Protein AF-A0A3N9Y3P6-F1 (afdb_monomer_lite)

Organism: NCBI:txid709868

Sequence (45 aa):
MGYDAAAVWRAWAPDLDHQTVSCGHFMAEEAPAEVLRALRNLLAR

Radius of gyration: 11.93 Å; chains: 1; bounding box: 32×16×28 Å

Foldseek 3Di:
DDDDPVVVCCVPPVPDDDDDDPDDPVCCVPPVPVVVVVVVVVVVD

pLDDT: mean 94.06, std 7.6, range [53.25, 98.25]

Secondary structure (DSSP, 8-state):
----HHHHHHTT-SS------SS-S-HHHHSHHHHHHHHHHHHT-

InterPro domains:
  IPR029058 Alpha/Beta hydrolase fold [G3DSA:3.40.50.1820] (1-45)
  IPR029058 Alpha/Beta hydrolase fold [SSF53474] (5-45)

Structure (mmCIF, N/CA/C/O backbone):
data_AF-A0A3N9Y3P6-F1
#
_entry.id   AF-A0A3N9Y3P6-F1
#
loop_
_atom_site.group_PDB
_atom_site.id
_atom_site.type_symbol
_atom_site.label_atom_id
_atom_site.label_alt_id
_atom_site.label_comp_id
_atom_site.label_asym_id
_atom_site.label_entity_id
_atom_site.label_seq_id
_atom_site.pdbx_PDB_ins_code
_atom_site.Cartn_x
_atom_site.Cartn_y
_atom_site.Cartn_z
_atom_site.occupancy
_atom_site.B_iso_or_equiv
_atom_site.auth_seq_id
_atom_site.auth_comp_id
_atom_site.auth_asym_id
_atom_site.auth_atom_id
_atom_site.pdbx_PDB_model_num
ATOM 1 N N . MET A 1 1 ? 19.550 -7.800 8.593 1.00 53.25 1 MET A N 1
ATOM 2 C CA . MET A 1 1 ? 19.625 -6.393 9.042 1.00 53.25 1 MET A CA 1
ATOM 3 C C . MET A 1 1 ? 18.187 -5.914 9.174 1.00 53.25 1 MET A C 1
ATOM 5 O O . MET A 1 1 ? 17.521 -5.756 8.163 1.00 53.25 1 MET A O 1
ATOM 9 N N . GLY A 1 2 ? 17.670 -5.909 10.405 1.00 70.88 2 GLY A N 1
ATOM 10 C CA . GLY A 1 2 ? 16.235 -5.884 10.717 1.00 70.88 2 GLY A CA 1
ATOM 11 C C . GLY A 1 2 ? 15.701 -4.479 10.961 1.00 70.88 2 GLY A C 1
ATOM 12 O O . GLY A 1 2 ? 15.524 -4.084 12.109 1.00 70.88 2 GLY A O 1
ATOM 13 N N . TYR A 1 3 ? 15.469 -3.730 9.885 1.00 84.00 3 TYR A N 1
ATOM 14 C CA . TYR A 1 3 ? 14.687 -2.501 9.963 1.00 84.00 3 TYR A CA 1
ATOM 15 C C . TYR A 1 3 ? 13.202 -2.866 10.010 1.00 84.00 3 TYR A C 1
ATOM 17 O O . TYR A 1 3 ? 12.668 -3.420 9.050 1.00 84.00 3 TYR A O 1
ATOM 25 N N . ASP A 1 4 ? 12.549 -2.583 11.134 1.00 90.88 4 ASP A N 1
ATOM 26 C CA . ASP A 1 4 ? 11.117 -2.820 11.305 1.00 90.88 4 ASP A CA 1
ATOM 27 C C . ASP A 1 4 ? 10.327 -1.569 10.899 1.00 90.88 4 ASP A C 1
ATOM 29 O O . ASP A 1 4 ? 9.978 -0.719 11.721 1.00 90.88 4 ASP A O 1
ATOM 33 N N . ALA A 1 5 ? 10.059 -1.449 9.598 1.00 91.25 5 ALA A N 1
ATOM 34 C CA . ALA A 1 5 ? 9.230 -0.374 9.060 1.00 91.25 5 ALA A CA 1
ATOM 35 C C . ALA A 1 5 ? 7.810 -0.397 9.654 1.00 91.25 5 ALA A C 1
ATOM 37 O O . ALA A 1 5 ? 7.219 0.659 9.889 1.00 91.25 5 ALA A O 1
ATOM 38 N N . ALA A 1 6 ? 7.271 -1.584 9.952 1.00 94.56 6 ALA A N 1
ATOM 39 C CA . ALA A 1 6 ? 5.930 -1.721 10.502 1.00 94.56 6 ALA A CA 1
ATOM 40 C C . ALA A 1 6 ? 5.833 -1.123 11.915 1.00 94.56 6 ALA A C 1
ATOM 42 O O . ALA A 1 6 ? 4.840 -0.469 12.230 1.00 94.56 6 ALA A O 1
ATOM 43 N N . ALA A 1 7 ? 6.856 -1.296 12.759 1.00 94.31 7 ALA A N 1
ATOM 44 C CA . ALA A 1 7 ? 6.903 -0.679 14.087 1.00 94.31 7 ALA A CA 1
ATOM 45 C C . ALA A 1 7 ? 6.880 0.855 14.026 1.00 94.31 7 ALA A C 1
ATOM 47 O O . ALA A 1 7 ? 6.168 1.481 14.811 1.00 94.31 7 ALA A O 1
ATOM 48 N N . VAL A 1 8 ? 7.601 1.457 13.074 1.00 95.50 8 VAL A N 1
ATOM 49 C CA . VAL A 1 8 ? 7.618 2.917 12.886 1.00 95.50 8 VAL A CA 1
ATOM 50 C C . VAL A 1 8 ? 6.227 3.435 12.513 1.00 95.50 8 VAL A C 1
ATOM 52 O O . VAL A 1 8 ? 5.741 4.394 13.113 1.00 95.50 8 VAL A O 1
ATOM 55 N N . TRP A 1 9 ? 5.558 2.789 11.556 1.00 96.56 9 TRP A N 1
ATOM 56 C CA . TRP A 1 9 ? 4.251 3.234 11.063 1.00 96.56 9 TRP A CA 1
ATOM 57 C C . TRP A 1 9 ? 3.103 2.984 12.045 1.00 96.56 9 TRP A C 1
ATOM 59 O O . TRP A 1 9 ? 2.183 3.799 12.130 1.00 96.56 9 TRP A O 1
ATOM 69 N N . ARG A 1 10 ? 3.164 1.907 12.837 1.00 96.81 10 ARG A N 1
ATOM 70 C CA . ARG A 1 10 ? 2.096 1.547 13.786 1.00 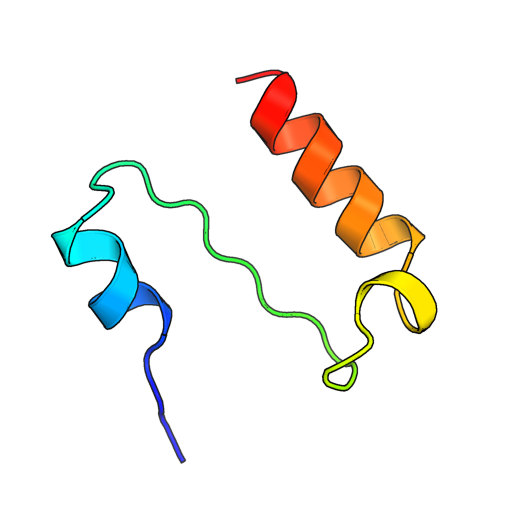96.81 10 ARG A CA 1
ATOM 71 C C . ARG A 1 10 ? 1.893 2.586 14.894 1.00 96.81 10 ARG A C 1
ATOM 73 O O . ARG A 1 10 ? 0.808 2.661 15.460 1.00 96.81 10 ARG A O 1
ATOM 80 N N . ALA A 1 11 ? 2.899 3.418 15.172 1.00 96.38 11 ALA A N 1
ATOM 81 C CA . ALA A 1 11 ? 2.767 4.548 16.094 1.00 96.38 11 ALA A CA 1
ATOM 82 C C . ALA A 1 11 ? 1.767 5.618 15.603 1.00 96.38 11 ALA A C 1
ATOM 84 O O . ALA A 1 11 ? 1.212 6.352 16.415 1.00 96.38 11 ALA A O 1
ATOM 85 N N . TRP A 1 12 ? 1.529 5.692 14.290 1.00 97.00 12 TRP A N 1
ATOM 86 C CA . TRP A 1 12 ? 0.675 6.698 13.648 1.00 97.00 12 TRP A CA 1
ATOM 87 C C . TRP A 1 12 ? -0.638 6.116 13.120 1.00 97.00 12 TRP A C 1
ATOM 89 O O . TRP A 1 12 ? -1.651 6.81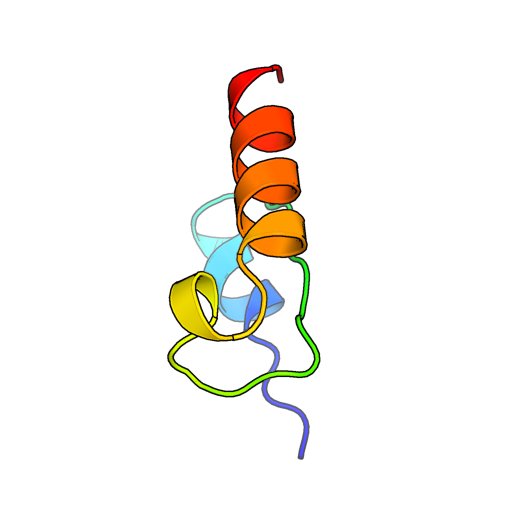0 13.092 1.00 97.00 12 TRP A O 1
ATOM 99 N N . ALA A 1 13 ? -0.631 4.845 12.718 1.00 96.81 13 ALA A N 1
ATOM 100 C CA . ALA A 1 13 ? -1.795 4.130 12.214 1.00 96.81 13 ALA A CA 1
ATOM 101 C C . ALA A 1 13 ? -1.946 2.800 12.973 1.00 96.81 13 ALA A C 1
ATOM 103 O O . ALA A 1 13 ? -1.258 1.832 12.645 1.00 96.81 13 ALA A O 1
ATOM 104 N N . PRO A 1 14 ? -2.822 2.728 13.994 1.00 93.19 14 PRO A N 1
ATOM 105 C CA . PRO A 1 14 ? -3.029 1.495 14.754 1.00 93.19 14 PRO A CA 1
ATOM 106 C C . PRO A 1 14 ? -3.558 0.336 13.897 1.00 93.19 14 PRO A C 1
ATOM 108 O O . PRO A 1 14 ? -3.147 -0.805 14.100 1.00 93.19 14 PRO A O 1
ATOM 111 N N . ASP A 1 15 ? -4.416 0.628 12.912 1.00 95.00 15 ASP A N 1
ATOM 112 C CA . ASP A 1 15 ? -4.897 -0.340 11.914 1.00 95.00 15 ASP A CA 1
ATOM 113 C C . ASP A 1 15 ? -3.970 -0.380 10.681 1.00 95.00 15 ASP A C 1
ATOM 115 O O . ASP A 1 15 ? -4.340 -0.007 9.568 1.00 95.00 15 ASP A O 1
ATOM 119 N N . LEU A 1 16 ? -2.709 -0.767 10.906 1.00 96.06 16 LEU A N 1
ATOM 120 C CA . LEU A 1 16 ? -1.687 -0.881 9.863 1.00 96.06 16 LEU A CA 1
ATOM 121 C C . LEU A 1 16 ? -1.703 -2.271 9.213 1.00 96.06 16 LEU A C 1
ATOM 123 O O . LEU A 1 16 ? -1.397 -3.267 9.869 1.00 96.06 16 LEU A O 1
ATOM 127 N N . ASP A 1 17 ? -1.925 -2.312 7.900 1.00 95.19 17 ASP A N 1
ATOM 128 C CA . ASP A 1 17 ? -1.607 -3.465 7.051 1.00 95.19 17 ASP A CA 1
ATOM 129 C C . ASP A 1 17 ? -0.272 -3.218 6.345 1.00 95.19 17 ASP A C 1
ATOM 131 O O . ASP A 1 17 ? -0.118 -2.263 5.583 1.00 95.19 17 ASP A O 1
ATOM 135 N N . HIS A 1 18 ? 0.718 -4.049 6.667 1.00 95.06 18 HIS A N 1
ATOM 136 C CA . HIS A 1 18 ? 2.082 -3.930 6.172 1.00 95.06 18 HIS A CA 1
ATOM 137 C C . HIS A 1 18 ? 2.484 -5.215 5.455 1.00 95.06 18 HIS A C 1
ATOM 139 O O . HIS A 1 18 ? 2.537 -6.291 6.054 1.00 95.06 18 HIS A O 1
ATOM 145 N N . GLN A 1 19 ? 2.844 -5.074 4.183 1.00 94.81 19 GLN A N 1
ATOM 146 C CA . GLN A 1 19 ? 3.261 -6.159 3.302 1.00 94.81 19 GLN A CA 1
ATOM 147 C C . GLN A 1 19 ? 4.610 -5.794 2.683 1.00 94.81 19 GLN A C 1
ATOM 149 O O . GLN A 1 19 ? 4.872 -4.629 2.392 1.00 94.81 19 GLN A O 1
ATOM 154 N N . THR A 1 20 ? 5.474 -6.786 2.494 1.00 93.88 20 THR A N 1
ATOM 155 C CA . THR A 1 20 ? 6.770 -6.613 1.827 1.00 93.88 20 THR A CA 1
ATOM 156 C C . THR A 1 20 ? 6.730 -7.242 0.448 1.00 93.88 20 THR A C 1
ATOM 158 O O . THR A 1 20 ? 6.166 -8.322 0.294 1.00 93.88 20 THR A O 1
ATOM 161 N N . VAL A 1 21 ? 7.414 -6.629 -0.507 1.00 94.06 21 VAL A N 1
ATOM 162 C CA . VAL A 1 21 ? 7.630 -7.181 -1.847 1.00 94.06 21 VAL A CA 1
ATOM 163 C C . VAL A 1 21 ? 9.068 -7.670 -1.995 1.00 94.06 21 VAL A C 1
ATOM 165 O O . VAL A 1 21 ? 9.958 -7.259 -1.249 1.00 94.06 21 VAL A O 1
ATOM 168 N N . SER A 1 22 ? 9.309 -8.544 -2.969 1.00 93.75 22 SER A N 1
ATOM 169 C CA . SER A 1 22 ? 10.644 -9.072 -3.275 1.00 93.75 22 SER A CA 1
ATOM 170 C C . SER A 1 22 ? 11.410 -8.246 -4.320 1.00 93.75 22 SER A C 1
ATOM 172 O O . SER A 1 22 ? 12.349 -8.763 -4.924 1.00 93.75 22 SER A O 1
ATOM 174 N N . CYS A 1 23 ? 10.992 -7.004 -4.576 1.00 95.31 23 CYS A N 1
ATOM 175 C CA . CYS A 1 23 ? 11.583 -6.100 -5.564 1.00 95.31 23 CYS A CA 1
ATOM 176 C C . CYS A 1 23 ? 12.170 -4.834 -4.922 1.00 95.31 23 CYS A C 1
ATOM 178 O O . CYS A 1 23 ? 12.089 -4.637 -3.706 1.00 95.31 23 CYS A O 1
ATOM 180 N N . GLY A 1 24 ? 12.833 -4.019 -5.744 1.00 93.62 24 GLY A N 1
ATOM 181 C CA . GLY A 1 24 ? 13.479 -2.789 -5.314 1.00 93.62 24 GLY A CA 1
ATOM 182 C C . GLY A 1 24 ? 12.500 -1.667 -4.963 1.00 93.62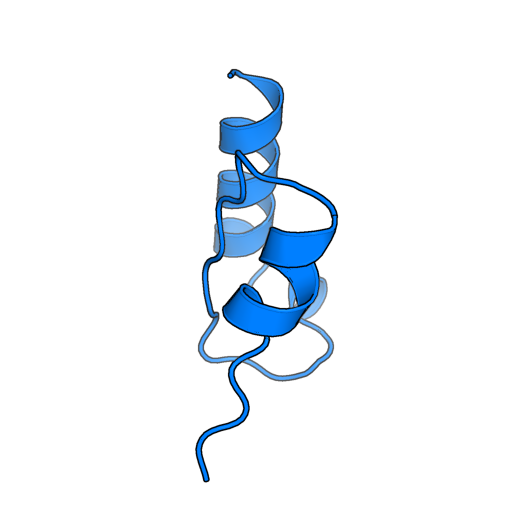 24 GLY A C 1
ATOM 183 O O . GLY A 1 24 ? 11.315 -1.863 -4.708 1.00 93.62 24 GLY A O 1
ATOM 184 N N . HIS A 1 25 ? 13.019 -0.440 -4.936 1.00 96.06 25 HIS A N 1
ATOM 185 C CA . HIS A 1 25 ? 12.236 0.742 -4.573 1.00 96.06 25 HIS A CA 1
ATOM 186 C C . HIS A 1 25 ? 11.084 1.028 -5.554 1.00 96.06 25 HIS A C 1
ATOM 188 O O . HIS A 1 25 ? 10.044 1.548 -5.152 1.00 96.06 25 HIS A O 1
ATOM 194 N N . PHE A 1 26 ? 11.249 0.647 -6.823 1.00 97.56 26 PHE A N 1
ATOM 195 C CA . PHE A 1 26 ? 10.292 0.861 -7.909 1.00 97.56 26 PHE A CA 1
ATOM 196 C C . PHE A 1 26 ? 9.227 -0.244 -7.930 1.00 97.56 26 PHE A C 1
ATOM 198 O O . PHE A 1 26 ? 9.016 -0.937 -8.921 1.00 97.56 26 PHE A O 1
ATOM 205 N N . MET A 1 27 ? 8.565 -0.454 -6.787 1.00 97.19 27 MET A N 1
ATOM 206 C CA . MET A 1 27 ? 7.657 -1.587 -6.571 1.00 97.19 27 MET A CA 1
ATOM 207 C C . MET A 1 27 ? 6.471 -1.592 -7.542 1.00 97.19 27 MET A C 1
ATOM 209 O O . MET A 1 27 ? 6.000 -2.656 -7.940 1.00 97.19 27 MET A O 1
ATOM 213 N N . ALA A 1 28 ? 5.986 -0.408 -7.927 1.00 96.88 28 ALA A N 1
ATOM 214 C CA . ALA A 1 28 ? 4.884 -0.269 -8.871 1.00 96.88 28 ALA A CA 1
ATOM 215 C C . ALA A 1 28 ? 5.291 -0.694 -10.290 1.00 96.88 28 ALA A C 1
ATOM 217 O O . ALA A 1 28 ? 4.465 -1.247 -11.013 1.00 96.88 28 ALA A O 1
ATOM 218 N N . GLU A 1 29 ? 6.547 -0.474 -10.677 1.00 98.25 29 GLU A N 1
ATOM 219 C CA . GLU A 1 29 ? 7.099 -0.909 -11.958 1.00 98.25 29 GLU A CA 1
ATOM 220 C C . GLU A 1 29 ? 7.534 -2.381 -11.943 1.00 98.25 29 GLU A C 1
ATOM 222 O O . GLU A 1 29 ? 7.288 -3.108 -12.904 1.00 98.25 29 GLU A O 1
ATOM 227 N N . GLU A 1 30 ? 8.164 -2.835 -10.858 1.00 98.00 30 GLU A N 1
ATOM 228 C CA . GLU A 1 30 ? 8.756 -4.173 -10.756 1.00 98.00 30 GLU A CA 1
ATOM 229 C C . GLU A 1 30 ? 7.736 -5.261 -10.378 1.00 98.00 30 GLU A C 1
ATOM 231 O O . GLU A 1 30 ? 7.861 -6.405 -10.814 1.00 98.00 30 GLU A O 1
ATOM 236 N N . ALA A 1 31 ? 6.712 -4.923 -9.585 1.00 97.56 31 ALA A N 1
ATOM 237 C CA . ALA A 1 31 ? 5.672 -5.851 -9.130 1.00 9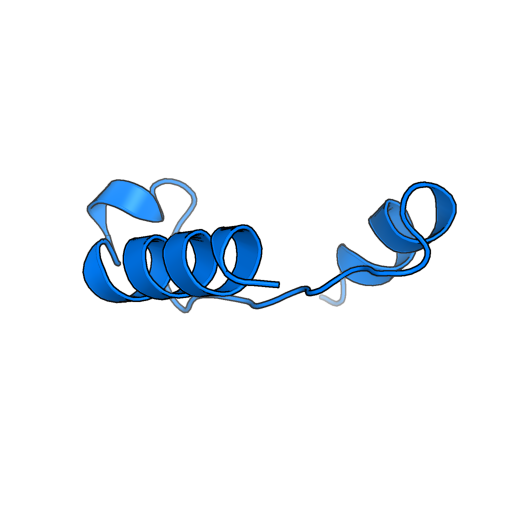7.56 31 ALA A CA 1
ATOM 238 C C . ALA A 1 31 ? 4.248 -5.247 -9.225 1.00 97.56 31 ALA A C 1
ATOM 240 O O . ALA A 1 31 ? 3.487 -5.269 -8.250 1.00 97.56 31 ALA A O 1
ATOM 241 N N . PRO A 1 32 ? 3.826 -4.747 -10.404 1.00 97.44 32 PRO A N 1
ATOM 242 C CA . PRO A 1 32 ? 2.585 -3.982 -10.565 1.00 97.44 32 PRO A CA 1
ATOM 243 C C . PRO A 1 32 ? 1.334 -4.733 -10.100 1.00 97.44 32 PRO A C 1
ATOM 245 O O . PRO A 1 32 ? 0.441 -4.145 -9.492 1.00 97.44 32 PRO A O 1
ATOM 248 N N . ALA A 1 33 ? 1.253 -6.041 -10.365 1.00 97.44 33 ALA A N 1
ATOM 249 C CA . ALA A 1 33 ? 0.096 -6.852 -9.988 1.00 97.44 33 ALA A CA 1
ATOM 250 C C . ALA A 1 33 ? -0.043 -7.004 -8.464 1.00 97.44 33 ALA A C 1
ATOM 252 O O . ALA A 1 33 ? -1.156 -6.965 -7.936 1.00 97.44 33 ALA A O 1
ATOM 253 N N . GLU A 1 34 ? 1.077 -7.157 -7.755 1.00 97.31 34 GLU A N 1
ATOM 254 C CA . GLU A 1 34 ? 1.091 -7.294 -6.301 1.00 97.31 34 GLU A CA 1
ATOM 255 C C . GLU A 1 34 ? 0.719 -5.974 -5.622 1.00 97.31 34 GLU A C 1
ATOM 257 O O . GLU A 1 34 ? -0.183 -5.956 -4.781 1.00 97.31 34 GLU A O 1
ATOM 262 N N . VAL A 1 35 ? 1.323 -4.868 -6.069 1.00 96.88 35 VAL A N 1
ATOM 263 C CA . VAL A 1 35 ? 1.016 -3.518 -5.577 1.00 96.88 35 VAL A CA 1
ATOM 264 C C . VAL A 1 35 ? -0.448 -3.162 -5.832 1.00 96.88 35 VAL A C 1
ATOM 266 O O . VAL A 1 35 ? -1.151 -2.730 -4.919 1.00 96.88 35 VAL A O 1
ATOM 269 N N . LEU A 1 36 ? -0.957 -3.398 -7.046 1.00 97.88 36 LEU A N 1
ATOM 270 C CA . LEU A 1 36 ? -2.348 -3.091 -7.381 1.00 97.88 36 LEU A CA 1
ATOM 271 C C . LEU A 1 36 ? -3.340 -3.897 -6.536 1.00 97.88 36 LEU A C 1
ATOM 273 O O . LEU A 1 36 ? -4.381 -3.374 -6.138 1.00 97.88 36 LEU A O 1
ATOM 277 N N . ARG A 1 37 ? -3.030 -5.165 -6.2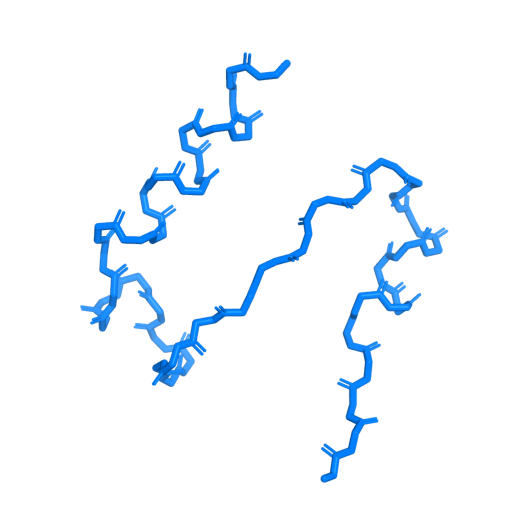47 1.00 97.50 37 ARG A N 1
ATOM 278 C CA . ARG A 1 37 ? -3.848 -5.996 -5.359 1.00 97.50 37 ARG A CA 1
ATOM 279 C C . ARG A 1 37 ? -3.866 -5.434 -3.937 1.00 97.50 37 ARG A C 1
ATOM 281 O O . ARG A 1 37 ? -4.949 -5.317 -3.373 1.00 97.50 37 ARG A O 1
ATOM 288 N N . ALA A 1 38 ? -2.712 -5.062 -3.383 1.00 97.06 38 ALA A N 1
ATOM 289 C CA . ALA A 1 38 ? -2.632 -4.478 -2.043 1.00 97.06 38 ALA A CA 1
ATOM 290 C C . ALA A 1 38 ? -3.458 -3.183 -1.945 1.00 97.06 38 ALA A C 1
ATOM 292 O O . ALA A 1 38 ? -4.265 -3.032 -1.029 1.00 97.06 38 ALA A O 1
ATOM 293 N N . LEU A 1 39 ? -3.350 -2.302 -2.946 1.00 96.56 39 LEU A N 1
ATOM 294 C CA . LEU A 1 39 ? -4.137 -1.068 -3.017 1.00 96.56 39 LEU A CA 1
ATOM 295 C C . LEU A 1 39 ? -5.644 -1.335 -3.110 1.00 96.56 39 LEU A C 1
ATOM 297 O O . LEU A 1 39 ? -6.425 -0.720 -2.390 1.00 96.56 39 LEU A O 1
ATOM 301 N N . ARG A 1 40 ? -6.072 -2.265 -3.973 1.00 98.06 40 ARG A N 1
ATOM 302 C CA . ARG A 1 40 ? -7.494 -2.629 -4.099 1.00 98.06 40 ARG A CA 1
ATOM 303 C C . ARG A 1 40 ? -8.053 -3.216 -2.809 1.00 98.06 40 ARG A C 1
ATOM 305 O O . ARG A 1 40 ? -9.162 -2.859 -2.430 1.00 98.06 40 ARG A O 1
ATOM 312 N N . ASN A 1 41 ? -7.289 -4.077 -2.140 1.00 97.25 41 ASN A N 1
ATOM 313 C CA . ASN A 1 41 ? -7.687 -4.644 -0.858 1.00 97.25 41 ASN A CA 1
ATOM 314 C C . ASN A 1 41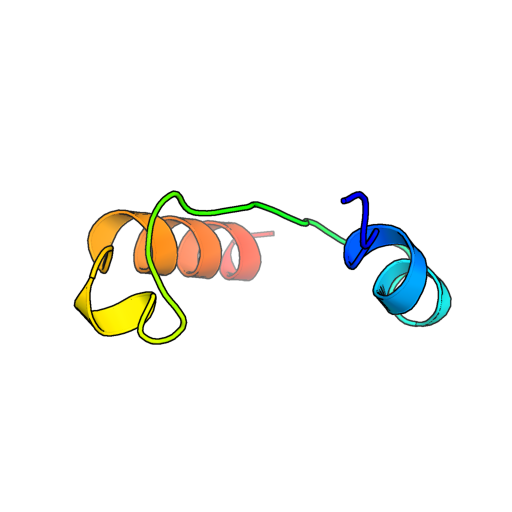 ? -7.827 -3.552 0.203 1.00 97.25 41 ASN A C 1
ATOM 316 O O . ASN A 1 41 ? -8.815 -3.552 0.922 1.00 97.25 41 ASN A O 1
ATOM 320 N N . LEU A 1 42 ? -6.888 -2.602 0.265 1.00 96.00 42 LEU A N 1
ATOM 321 C CA . LEU A 1 42 ? -6.959 -1.481 1.202 1.00 96.00 42 LEU A CA 1
ATOM 322 C C . LEU A 1 42 ? -8.207 -0.615 0.978 1.00 96.00 42 LEU A C 1
ATOM 324 O O . LEU A 1 42 ? -8.869 -0.249 1.939 1.00 96.00 42 LEU A O 1
ATOM 328 N N . LEU A 1 43 ? -8.542 -0.310 -0.278 1.00 97.12 43 LEU A N 1
ATOM 329 C CA . LEU A 1 43 ? -9.704 0.519 -0.626 1.00 97.12 43 LEU A CA 1
ATOM 330 C C . LEU A 1 43 ? -11.057 -0.173 -0.405 1.00 97.12 43 LEU A C 1
ATOM 332 O O . LEU A 1 43 ? -12.077 0.507 -0.352 1.00 97.12 43 LEU A O 1
ATOM 336 N N . ALA A 1 44 ? -11.082 -1.503 -0.335 1.00 96.94 44 ALA A N 1
ATOM 337 C CA . ALA A 1 44 ? -12.300 -2.287 -0.136 1.00 96.94 44 ALA A CA 1
ATOM 338 C C . ALA A 1 44 ? -12.603 -2.591 1.345 1.00 96.94 44 ALA A C 1
ATOM 340 O O . ALA A 1 44 ? -13.553 -3.326 1.619 1.00 96.94 44 ALA A O 1
ATOM 341 N N . ARG A 1 45 ? -11.780 -2.086 2.271 1.00 89.56 45 ARG A N 1
ATOM 342 C CA . ARG A 1 45 ? -11.909 -2.294 3.719 1.00 89.56 45 ARG A CA 1
ATOM 343 C C . ARG A 1 45 ? -12.834 -1.287 4.386 1.00 89.56 45 ARG A C 1
ATOM 345 O O . ARG A 1 45 ? -12.910 -0.134 3.909 1.00 89.56 45 ARG A O 1
#